Protein AF-A0A524LKG8-F1 (afdb_monomer_lite)

pLDDT: mean 95.95, std 2.08, range [81.19, 98.19]

Sequence (98 aa):
MPVDIGVVYEGERVRGKDMFVELGGPNIKQKFELAIARDMGEIEDGNVEVIGPDLKDMEEGSYHPLGIVIEVAGKDIEPDLEGVIERRLHEYVNFVEG

Secondary structure (DSSP, 8-state):
--S-B-GGGTT----TTT-SEEES-TT-S-EEEEEEE--TTTS-TT-----S--GGGSPTTEEE-EEEEEEE--TT--GGGHHHHHHHHHHHHHTB--

Structure (mmCIF, N/CA/C/O backbone):
data_AF-A0A524LKG8-F1
#
_entry.id   AF-A0A524LKG8-F1
#
loop_
_atom_site.group_PDB
_atom_site.id
_atom_site.type_symbol
_atom_site.label_atom_id
_atom_site.label_alt_id
_atom_site.label_comp_id
_atom_site.label_asym_id
_atom_site.label_entity_id
_atom_site.label_seq_id
_atom_site.pdbx_PDB_ins_code
_atom_site.Cartn_x
_atom_site.Cartn_y
_atom_site.Cartn_z
_atom_site.occupancy
_atom_site.B_iso_or_equiv
_atom_site.auth_seq_id
_atom_site.auth_comp_id
_atom_site.auth_asym_id
_atom_site.auth_atom_id
_atom_site.pdbx_PDB_model_num
ATOM 1 N N . MET A 1 1 ? -6.757 -14.729 -6.756 1.00 81.19 1 MET A N 1
ATOM 2 C CA . MET A 1 1 ? -5.536 -13.949 -7.034 1.00 81.19 1 MET A CA 1
ATOM 3 C C . MET A 1 1 ? -4.846 -14.583 -8.233 1.00 81.19 1 MET A C 1
ATOM 5 O O . MET A 1 1 ? -4.915 -15.803 -8.328 1.00 81.19 1 MET A O 1
ATOM 9 N N . PRO A 1 2 ? -4.317 -13.800 -9.188 1.00 91.94 2 PRO A N 1
ATOM 10 C CA . PRO A 1 2 ? -3.695 -14.322 -10.414 1.00 91.94 2 PRO A CA 1
ATOM 11 C C . PRO A 1 2 ? -2.283 -14.893 -10.200 1.00 91.94 2 PRO A C 1
ATOM 13 O O . PRO A 1 2 ? -1.743 -15.507 -11.113 1.00 91.94 2 PRO A O 1
ATOM 16 N N . VAL A 1 3 ? -1.717 -14.679 -9.013 1.00 94.75 3 VAL A N 1
ATOM 17 C CA . VAL A 1 3 ? -0.405 -15.145 -8.553 1.00 94.75 3 VAL A CA 1
ATOM 18 C C . VAL A 1 3 ? -0.568 -15.918 -7.247 1.00 94.75 3 VAL A C 1
ATOM 20 O O . VAL A 1 3 ? -1.599 -15.775 -6.568 1.00 94.75 3 VAL A O 1
ATOM 23 N N . ASP A 1 4 ? 0.434 -16.725 -6.909 1.00 96.75 4 ASP A N 1
ATOM 24 C CA . ASP A 1 4 ? 0.439 -17.494 -5.673 1.00 96.75 4 ASP A CA 1
ATOM 25 C C . ASP A 1 4 ? 0.656 -16.595 -4.449 1.00 96.75 4 ASP A C 1
ATOM 27 O O . ASP A 1 4 ? 1.279 -15.535 -4.510 1.00 96.75 4 ASP A O 1
ATOM 31 N N . ILE A 1 5 ? 0.096 -17.026 -3.314 1.00 96.75 5 ILE A N 1
ATOM 32 C CA . ILE A 1 5 ? 0.219 -16.332 -2.031 1.00 96.75 5 ILE A CA 1
ATOM 33 C C . ILE A 1 5 ? 0.599 -17.338 -0.952 1.00 96.75 5 ILE A C 1
ATOM 35 O O . ILE A 1 5 ? -0.089 -18.343 -0.751 1.00 96.75 5 ILE A O 1
ATOM 39 N N . GLY A 1 6 ? 1.663 -17.046 -0.212 1.00 96.38 6 GLY A N 1
ATOM 40 C CA . GLY A 1 6 ? 2.112 -17.851 0.910 1.00 96.38 6 GLY A CA 1
ATOM 41 C C . GLY A 1 6 ? 3.367 -17.305 1.585 1.00 96.38 6 GLY A C 1
ATOM 42 O O . GLY A 1 6 ? 4.196 -16.642 0.976 1.00 96.38 6 GLY A O 1
ATOM 43 N N . VAL A 1 7 ? 3.550 -17.680 2.853 1.00 96.12 7 VAL A N 1
ATOM 44 C CA . VAL A 1 7 ? 4.708 -17.284 3.685 1.00 96.12 7 VAL A CA 1
ATOM 45 C C . VAL A 1 7 ? 6.050 -17.727 3.075 1.00 96.12 7 VAL A C 1
ATOM 47 O O . VAL A 1 7 ? 7.094 -17.167 3.381 1.00 96.12 7 VAL A O 1
ATOM 50 N N . VAL A 1 8 ? 6.038 -18.719 2.179 1.00 97.06 8 VAL A N 1
ATOM 51 C CA . VAL A 1 8 ? 7.234 -19.172 1.452 1.00 97.06 8 VAL A CA 1
ATOM 52 C C . VAL A 1 8 ? 7.855 -18.076 0.574 1.00 97.06 8 VAL A C 1
ATOM 54 O O . VAL A 1 8 ? 9.068 -18.103 0.369 1.00 97.06 8 VAL A O 1
ATOM 57 N N . TYR A 1 9 ? 7.054 -17.111 0.108 1.00 97.38 9 TYR A N 1
ATOM 58 C CA . TYR A 1 9 ? 7.504 -16.017 -0.757 1.00 97.38 9 TYR A CA 1
ATOM 59 C C . TYR A 1 9 ? 8.057 -14.814 0.023 1.00 97.38 9 TYR A C 1
ATOM 61 O O . TYR A 1 9 ? 8.713 -13.972 -0.570 1.00 97.38 9 TYR A O 1
ATOM 69 N N . GLU A 1 10 ? 7.927 -14.768 1.358 1.00 95.88 10 GLU A N 1
ATOM 70 C CA . GLU A 1 10 ? 8.350 -13.609 2.174 1.00 95.88 10 GLU A CA 1
ATOM 71 C C . GLU A 1 10 ? 9.827 -13.219 1.974 1.00 95.88 10 GLU A C 1
ATOM 73 O O . GLU A 1 10 ? 10.203 -12.053 2.074 1.00 95.88 10 GLU A O 1
ATOM 78 N N . GLY A 1 11 ? 10.684 -14.207 1.703 1.00 95.12 11 GLY A N 1
ATOM 79 C CA . GLY A 1 11 ? 12.113 -14.008 1.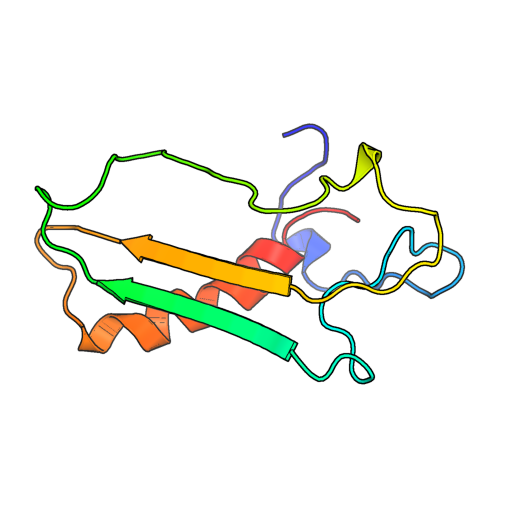455 1.00 95.12 11 GLY A CA 1
ATOM 80 C C . GLY A 1 11 ? 12.491 -13.807 -0.016 1.00 95.12 11 GLY A C 1
ATOM 81 O O . GLY A 1 11 ? 13.689 -13.777 -0.325 1.00 95.12 11 GLY A O 1
ATOM 82 N N . GLU A 1 12 ? 11.515 -13.743 -0.923 1.00 96.62 12 GLU A N 1
ATOM 83 C CA . GLU A 1 12 ? 11.742 -13.509 -2.343 1.00 96.62 12 GLU A CA 1
ATOM 84 C C . GLU A 1 12 ? 12.389 -12.138 -2.571 1.00 96.62 12 GLU A C 1
ATOM 86 O O . GLU A 1 12 ? 12.236 -11.186 -1.805 1.00 96.62 12 GLU A O 1
ATOM 91 N N . ARG A 1 13 ? 13.200 -12.043 -3.627 1.00 95.75 13 ARG A N 1
ATOM 92 C CA . ARG A 1 13 ? 13.837 -1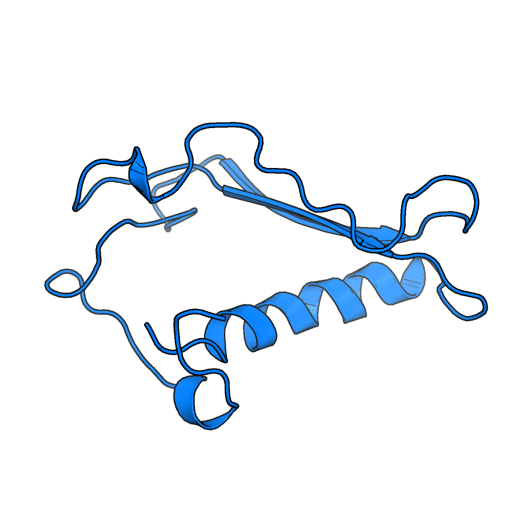0.787 -4.000 1.00 95.75 13 ARG A CA 1
ATOM 93 C C . ARG A 1 13 ? 13.769 -10.567 -5.498 1.00 95.75 13 ARG A C 1
ATOM 95 O O . ARG A 1 13 ? 14.547 -11.163 -6.248 1.00 95.75 13 ARG A O 1
ATOM 102 N N . VAL A 1 14 ? 12.983 -9.572 -5.882 1.00 95.38 14 VAL A N 1
ATOM 103 C CA . VAL A 1 14 ? 12.931 -9.034 -7.241 1.00 95.38 14 VAL A CA 1
ATOM 104 C C . VAL A 1 14 ? 14.201 -8.238 -7.524 1.00 95.38 14 VAL A C 1
ATOM 106 O O . VAL A 1 14 ? 14.560 -7.290 -6.818 1.00 95.38 14 VAL A O 1
ATOM 109 N N . ARG A 1 15 ? 14.957 -8.652 -8.541 1.00 94.56 15 ARG A N 1
ATOM 110 C CA . ARG A 1 15 ? 16.146 -7.919 -9.004 1.00 94.56 15 ARG A CA 1
ATOM 111 C C . ARG A 1 15 ? 15.740 -6.994 -10.142 1.00 94.56 15 ARG A C 1
ATOM 113 O O . ARG A 1 15 ? 14.810 -7.296 -10.865 1.00 94.56 15 ARG A O 1
ATOM 120 N N . GLY A 1 16 ? 16.502 -5.927 -10.386 1.00 92.12 16 GLY A N 1
ATOM 121 C CA . GLY A 1 16 ? 16.143 -4.924 -11.403 1.00 92.12 16 GLY A CA 1
ATOM 122 C C . GLY A 1 16 ? 15.911 -5.467 -12.824 1.00 92.12 16 GLY A C 1
ATOM 123 O O . GLY A 1 16 ? 15.174 -4.859 -13.580 1.00 92.12 16 GLY A O 1
ATOM 124 N N . LYS A 1 17 ? 16.500 -6.617 -13.183 1.00 94.62 17 LYS A N 1
ATOM 125 C CA . LYS A 1 17 ? 16.257 -7.288 -14.476 1.00 94.62 17 LYS A CA 1
ATOM 126 C C . LYS A 1 17 ? 14.927 -8.058 -14.550 1.00 94.62 17 LYS A C 1
ATOM 128 O O . LYS A 1 17 ? 14.529 -8.439 -15.639 1.00 94.62 17 LYS A O 1
ATOM 133 N N . ASP A 1 18 ? 14.323 -8.336 -13.399 1.00 95.62 18 ASP A N 1
ATOM 134 C CA . ASP A 1 18 ? 13.073 -9.080 -13.225 1.00 95.62 18 ASP A CA 1
ATOM 135 C C . ASP A 1 18 ? 11.949 -8.142 -12.717 1.00 95.62 18 ASP A C 1
ATOM 137 O O . ASP A 1 18 ? 10.822 -8.572 -12.522 1.00 95.62 18 ASP A O 1
ATOM 141 N N . MET A 1 19 ? 12.250 -6.854 -12.496 1.00 95.81 19 MET A N 1
ATOM 142 C CA . MET A 1 19 ? 11.324 -5.853 -11.966 1.00 95.81 19 MET A CA 1
ATOM 143 C C . MET A 1 19 ? 10.504 -5.216 -13.089 1.00 95.81 19 MET A C 1
ATOM 145 O O . MET A 1 19 ? 11.073 -4.622 -14.003 1.00 95.81 19 MET A O 1
ATOM 149 N N . PHE A 1 20 ? 9.176 -5.248 -12.965 1.00 96.31 20 PHE A N 1
ATOM 150 C CA . PHE A 1 20 ? 8.285 -4.534 -13.881 1.00 96.31 20 PHE A CA 1
ATOM 151 C C . PHE A 1 20 ? 8.181 -3.038 -13.550 1.00 96.31 20 PHE A C 1
ATOM 153 O O . PHE A 1 20 ? 8.380 -2.207 -14.426 1.00 96.31 20 PHE A O 1
ATOM 160 N N . VAL A 1 21 ? 7.932 -2.669 -12.291 1.00 96.38 21 VAL A N 1
ATOM 161 C CA . VAL A 1 21 ? 7.912 -1.272 -11.813 1.00 96.38 21 VAL A CA 1
ATOM 162 C C . VAL A 1 21 ? 8.468 -1.183 -10.392 1.00 96.38 21 VAL A C 1
ATOM 164 O O . VAL A 1 21 ? 8.393 -2.153 -9.640 1.00 96.38 21 VAL A O 1
ATOM 167 N N . GLU A 1 22 ? 8.990 -0.018 -10.000 1.00 96.44 22 GLU A N 1
ATOM 168 C CA . GLU A 1 22 ? 9.325 0.282 -8.600 1.00 96.44 22 GLU A CA 1
ATOM 169 C C . GLU A 1 22 ? 8.297 1.256 -8.006 1.00 96.44 22 GLU A C 1
ATOM 171 O O . GLU A 1 22 ? 8.172 2.404 -8.444 1.00 96.44 22 GLU A O 1
ATOM 176 N N . LEU A 1 23 ? 7.578 0.819 -6.973 1.00 96.44 23 LEU A N 1
ATOM 177 C CA . LEU A 1 23 ? 6.591 1.632 -6.266 1.00 96.44 23 LEU A CA 1
ATOM 178 C C . LEU A 1 23 ? 7.162 2.096 -4.924 1.00 96.44 23 LEU A C 1
ATOM 180 O O . LEU A 1 23 ? 7.520 1.282 -4.078 1.00 96.44 23 LEU A O 1
ATOM 184 N N . GLY A 1 24 ? 7.278 3.407 -4.713 1.00 95.31 24 GLY A N 1
ATOM 185 C CA . GLY A 1 24 ? 7.777 3.936 -3.439 1.00 95.31 24 GLY A CA 1
ATOM 186 C C . GLY A 1 24 ? 9.247 3.592 -3.147 1.00 95.31 24 GLY A C 1
ATOM 187 O O . GLY A 1 24 ? 9.662 3.542 -1.990 1.00 95.31 24 GLY A O 1
ATOM 188 N N . GLY A 1 25 ? 10.075 3.385 -4.170 1.00 93.38 25 GLY A N 1
ATOM 189 C CA . GLY A 1 25 ? 11.501 3.115 -3.981 1.00 93.38 25 GLY A CA 1
ATOM 190 C C . GLY A 1 25 ? 12.274 4.243 -3.277 1.00 93.38 25 GLY A C 1
ATOM 191 O O . GLY A 1 25 ? 11.745 5.340 -3.056 1.00 93.38 25 GLY A O 1
ATOM 192 N N . PRO A 1 26 ? 13.556 4.040 -2.922 1.00 92.12 26 PRO A N 1
ATOM 193 C CA . PRO A 1 26 ? 14.362 5.011 -2.169 1.00 92.12 26 PRO A CA 1
ATOM 194 C C . PRO A 1 26 ? 14.400 6.415 -2.788 1.00 92.12 26 PRO A C 1
ATOM 196 O O . PRO A 1 26 ? 14.419 7.406 -2.058 1.00 92.12 26 PRO A O 1
ATOM 199 N N . ASN A 1 27 ? 14.342 6.498 -4.120 1.00 90.69 27 ASN A N 1
ATOM 200 C CA . ASN A 1 27 ? 14.403 7.749 -4.879 1.00 90.69 27 ASN A CA 1
ATOM 201 C C . ASN A 1 27 ? 13.062 8.502 -4.950 1.00 90.69 27 ASN A C 1
ATOM 203 O O . ASN A 1 27 ? 13.026 9.677 -5.321 1.00 90.69 27 ASN A O 1
ATOM 207 N N . ILE A 1 28 ? 11.961 7.854 -4.574 1.00 96.50 28 ILE A N 1
ATOM 208 C CA . ILE A 1 28 ? 10.626 8.445 -4.561 1.00 96.50 28 ILE A CA 1
ATOM 209 C C . ILE A 1 28 ? 10.408 9.185 -3.241 1.00 96.50 28 ILE A C 1
ATOM 211 O O . ILE A 1 28 ? 10.448 8.593 -2.162 1.00 96.50 28 ILE A O 1
ATOM 215 N N . LYS A 1 29 ? 10.171 10.498 -3.309 1.00 95.44 29 LYS A N 1
ATOM 216 C CA . LYS A 1 29 ? 9.963 11.329 -2.109 1.00 95.44 29 LYS A CA 1
ATOM 217 C C . LYS A 1 29 ? 8.610 11.094 -1.440 1.00 95.44 29 LYS A C 1
ATOM 219 O O . LYS A 1 29 ? 8.520 11.180 -0.223 1.00 95.44 29 LYS A O 1
ATOM 224 N N . GLN A 1 30 ? 7.572 10.859 -2.237 1.00 96.00 30 GLN A N 1
ATOM 225 C CA . GLN A 1 30 ? 6.196 10.720 -1.772 1.00 96.00 30 GLN A CA 1
ATOM 226 C C . GLN A 1 30 ? 5.816 9.248 -1.773 1.00 96.00 30 GLN A C 1
ATOM 228 O O . GLN A 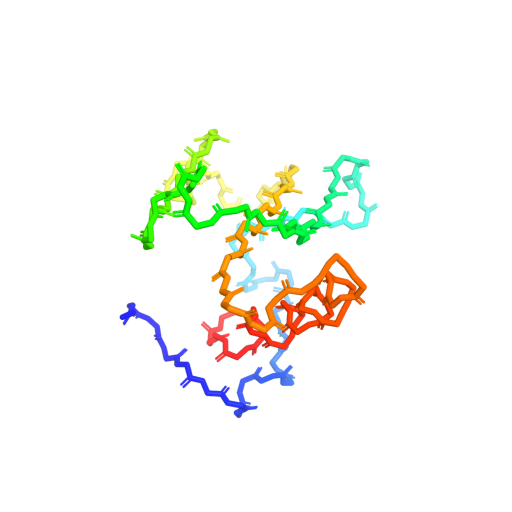1 30 ? 5.582 8.659 -2.826 1.00 96.00 30 GLN A O 1
ATOM 233 N N . LYS A 1 31 ? 5.810 8.661 -0.583 1.00 96.69 31 LYS A N 1
ATOM 234 C CA . LYS A 1 31 ? 5.438 7.273 -0.358 1.00 96.69 31 LYS A CA 1
ATOM 235 C C . LYS A 1 31 ? 4.992 7.095 1.080 1.00 96.69 31 LYS A C 1
ATOM 237 O O . LYS A 1 31 ? 5.607 7.693 1.965 1.00 96.69 31 LYS A O 1
ATOM 242 N N . PHE A 1 32 ? 3.942 6.322 1.299 1.00 97.25 32 PHE A N 1
ATOM 243 C CA . PHE A 1 32 ? 3.466 6.019 2.640 1.00 97.25 32 PHE A CA 1
ATOM 244 C C . PHE A 1 32 ? 2.552 4.796 2.641 1.00 97.25 32 PHE A C 1
ATOM 246 O O . PHE A 1 32 ? 1.933 4.446 1.636 1.00 97.25 32 PHE A O 1
ATOM 253 N N . GLU A 1 33 ? 2.447 4.199 3.811 1.00 97.56 33 GLU A N 1
ATOM 254 C CA . GLU A 1 33 ? 1.379 3.298 4.209 1.00 97.56 33 GLU A CA 1
ATOM 255 C C . GLU A 1 33 ? 0.727 3.907 5.450 1.00 97.56 33 GLU A C 1
ATOM 257 O O . GLU A 1 33 ? 1.399 4.607 6.209 1.00 97.56 33 GLU A O 1
ATOM 262 N N . LEU A 1 34 ? -0.586 3.744 5.586 1.00 97.88 34 LEU A N 1
ATOM 263 C CA . LEU A 1 34 ? -1.342 4.284 6.705 1.00 97.88 34 LEU A CA 1
ATOM 264 C C . LEU A 1 34 ? -2.512 3.360 7.036 1.00 97.88 34 LEU A C 1
ATOM 266 O O . LEU A 1 34 ? -3.406 3.172 6.206 1.00 97.88 34 LEU A O 1
ATOM 270 N N . ALA A 1 35 ? -2.524 2.819 8.249 1.00 98.19 35 ALA A N 1
ATOM 271 C CA . ALA A 1 35 ? -3.711 2.179 8.806 1.00 98.19 35 ALA A CA 1
ATOM 272 C C . ALA A 1 35 ? -4.545 3.201 9.589 1.00 98.19 35 ALA A C 1
ATOM 274 O O . ALA A 1 35 ? -3.992 4.018 10.320 1.00 98.19 35 ALA A O 1
ATOM 275 N N . ILE A 1 36 ? -5.871 3.158 9.443 1.00 98.12 36 ILE A N 1
ATOM 276 C CA . ILE A 1 36 ? -6.784 4.072 10.134 1.00 98.12 36 ILE A CA 1
ATOM 277 C C . ILE A 1 36 ? -7.953 3.287 10.724 1.00 98.12 36 ILE A C 1
ATOM 279 O O . ILE A 1 36 ? -8.675 2.596 10.001 1.00 98.12 36 ILE A O 1
ATOM 283 N N . ALA A 1 37 ? -8.163 3.417 12.030 1.00 97.81 37 ALA A N 1
ATOM 284 C CA . ALA A 1 37 ? -9.352 2.912 12.691 1.00 97.81 37 ALA A CA 1
ATOM 285 C C . ALA A 1 37 ? -10.557 3.804 12.347 1.00 97.81 37 ALA A C 1
ATOM 287 O O . ALA A 1 37 ? -10.492 5.035 12.423 1.00 97.81 37 ALA A O 1
ATOM 288 N N . ARG A 1 38 ? -11.666 3.177 11.959 1.00 97.50 38 ARG A N 1
ATOM 289 C CA . ARG A 1 38 ? -12.928 3.846 11.617 1.00 97.50 38 ARG A CA 1
ATOM 290 C C . ARG A 1 38 ? -14.088 3.254 12.391 1.00 97.50 38 ARG A C 1
ATOM 292 O O . ARG A 1 38 ? -14.054 2.087 12.790 1.00 97.50 38 ARG A O 1
ATOM 299 N N . ASP A 1 39 ? -15.146 4.041 12.543 1.00 95.56 39 ASP A N 1
ATOM 300 C CA . ASP A 1 39 ? -16.410 3.503 13.028 1.00 95.56 39 ASP A CA 1
ATOM 301 C C . ASP A 1 39 ? -17.049 2.612 11.951 1.00 95.56 39 ASP A C 1
ATOM 303 O O . ASP A 1 39 ? -16.963 2.874 10.752 1.00 95.56 39 ASP A O 1
ATOM 307 N N . MET A 1 40 ? -17.763 1.560 12.368 1.00 93.06 40 MET A N 1
ATOM 308 C CA . MET A 1 40 ? -18.366 0.585 11.440 1.00 93.06 40 MET A CA 1
ATOM 309 C C . MET A 1 40 ? -19.361 1.190 10.433 1.00 93.06 40 MET A C 1
ATOM 311 O O . MET A 1 40 ? -19.690 0.543 9.445 1.00 93.06 40 MET A O 1
ATOM 315 N N . GLY A 1 41 ? -19.888 2.387 10.702 1.00 94.44 41 GLY A N 1
ATOM 316 C CA . GLY A 1 41 ? -20.794 3.097 9.797 1.00 94.44 41 GLY A CA 1
ATOM 317 C C . GLY A 1 41 ? -20.099 4.051 8.822 1.00 94.44 41 GLY A C 1
ATOM 318 O O . GLY A 1 41 ? -20.783 4.641 7.990 1.00 94.44 41 GLY A O 1
ATOM 319 N N . GLU A 1 42 ? -18.782 4.237 8.940 1.00 95.12 42 GLU A N 1
ATOM 320 C CA . GLU A 1 42 ? -18.012 5.194 8.136 1.00 95.12 42 GLU A CA 1
ATOM 321 C C . GLU A 1 42 ? -17.367 4.564 6.898 1.00 95.12 42 GLU A C 1
ATOM 323 O O . GLU A 1 42 ? -16.991 5.297 5.986 1.00 95.12 42 GLU A O 1
ATOM 328 N N . ILE A 1 43 ? -17.253 3.232 6.849 1.00 96.12 43 ILE A N 1
ATOM 329 C CA . ILE A 1 43 ? -16.559 2.513 5.774 1.00 96.12 43 ILE A CA 1
ATOM 330 C C . ILE A 1 43 ? -17.425 1.425 5.139 1.00 96.12 43 ILE A C 1
ATOM 332 O O . ILE A 1 43 ? -18.326 0.869 5.767 1.00 96.12 43 ILE A O 1
ATOM 336 N N . GLU A 1 44 ? -17.116 1.103 3.884 1.00 96.56 44 GLU A N 1
ATOM 337 C CA . GLU A 1 44 ? -17.699 -0.021 3.154 1.00 96.56 44 GLU A CA 1
ATOM 338 C C . GLU A 1 44 ? -16.745 -1.220 3.199 1.00 96.56 44 GLU A C 1
ATOM 340 O O . GLU A 1 44 ? -15.613 -1.150 2.718 1.00 96.56 44 GLU A O 1
ATOM 345 N N . ASP A 1 45 ? -17.204 -2.324 3.791 1.00 96.81 45 ASP A N 1
ATOM 346 C CA . ASP A 1 45 ? -16.413 -3.551 3.898 1.00 96.81 45 ASP A CA 1
ATOM 347 C C . ASP A 1 45 ? -16.084 -4.126 2.512 1.00 96.81 45 ASP A C 1
ATOM 349 O O . ASP A 1 45 ? -16.953 -4.269 1.651 1.00 96.81 45 ASP A O 1
ATOM 353 N N . GLY A 1 46 ? -14.811 -4.465 2.305 1.00 95.69 46 GLY A N 1
ATOM 354 C CA . GLY A 1 46 ? -14.306 -5.000 1.042 1.00 95.69 46 GLY A CA 1
ATOM 355 C C . GLY A 1 46 ? -14.168 -3.984 -0.098 1.00 95.69 46 GLY A C 1
ATOM 356 O O . GLY A 1 46 ? -13.842 -4.396 -1.214 1.00 95.69 46 GLY A O 1
ATOM 357 N N . ASN A 1 47 ? -14.383 -2.686 0.145 1.00 97.00 47 ASN A N 1
ATOM 358 C CA . ASN A 1 47 ? -14.137 -1.662 -0.867 1.00 97.00 47 ASN A CA 1
ATOM 359 C C . ASN A 1 47 ? -12.631 -1.514 -1.148 1.00 97.00 47 ASN A C 1
ATOM 361 O O . ASN A 1 47 ? -11.824 -1.343 -0.235 1.00 97.00 47 ASN A O 1
ATOM 365 N N . VAL A 1 48 ? -12.260 -1.560 -2.428 1.00 96.94 48 VAL A N 1
ATOM 366 C CA . VAL A 1 48 ? -10.881 -1.392 -2.897 1.00 96.94 48 VAL A CA 1
ATOM 367 C C . VAL A 1 48 ? -10.887 -0.411 -4.061 1.00 96.94 48 VAL A C 1
ATOM 369 O O . VAL A 1 48 ? -11.518 -0.659 -5.088 1.00 96.94 48 VAL A O 1
ATOM 372 N N . GLU A 1 49 ? -10.148 0.686 -3.914 1.00 97.25 49 GLU A N 1
ATOM 373 C CA . GLU A 1 49 ? -10.028 1.738 -4.921 1.00 97.25 49 GLU A CA 1
ATOM 374 C C . GLU A 1 49 ? -8.561 1.945 -5.318 1.00 97.25 49 GLU A C 1
ATOM 376 O O . GLU A 1 49 ? -7.660 1.920 -4.480 1.00 97.25 49 GLU A O 1
ATOM 381 N N . VAL A 1 50 ? -8.324 2.183 -6.610 1.00 97.19 50 VAL A N 1
ATOM 382 C CA . VAL A 1 50 ? -7.020 2.593 -7.143 1.00 97.19 50 VAL A CA 1
ATOM 383 C C . VAL A 1 50 ? -7.154 4.014 -7.678 1.00 97.19 50 VAL A C 1
ATOM 385 O O . VAL A 1 50 ? -7.812 4.247 -8.691 1.00 97.19 50 VAL A O 1
ATOM 388 N N . ILE A 1 51 ? -6.522 4.971 -6.996 1.00 97.12 51 ILE A N 1
ATOM 389 C CA . ILE A 1 51 ? -6.509 6.380 -7.401 1.00 97.12 51 ILE A CA 1
ATOM 390 C C . ILE A 1 51 ? -5.199 6.669 -8.134 1.00 97.12 51 ILE A C 1
ATOM 392 O O . ILE A 1 51 ? -4.148 6.837 -7.517 1.00 97.12 51 ILE A O 1
ATOM 396 N N . GLY A 1 52 ? -5.272 6.750 -9.460 1.00 95.81 52 GLY A N 1
ATOM 397 C CA . GLY A 1 52 ? -4.108 6.921 -10.330 1.00 95.81 52 GLY A CA 1
ATOM 398 C C . GLY A 1 52 ? -4.017 5.813 -11.383 1.00 95.81 52 GLY A C 1
ATOM 399 O O . GLY A 1 52 ? -5.007 5.118 -11.615 1.00 95.81 52 GLY A O 1
ATOM 400 N N . PRO A 1 53 ? -2.867 5.673 -12.066 1.00 95.62 53 PRO A N 1
ATOM 401 C CA . PRO A 1 53 ? -2.667 4.604 -13.037 1.00 95.62 53 PRO A CA 1
ATOM 402 C C . PRO A 1 53 ? -2.617 3.236 -12.347 1.00 95.62 53 PRO A C 1
ATOM 404 O O . PRO A 1 53 ? -2.000 3.080 -11.295 1.00 95.62 53 PRO A O 1
ATOM 407 N N . ASP A 1 54 ? -3.245 2.248 -12.974 1.00 95.62 54 ASP A N 1
ATOM 408 C CA . ASP A 1 54 ? -3.140 0.839 -12.598 1.00 95.62 54 ASP A CA 1
ATOM 409 C C . ASP A 1 54 ? -1.847 0.238 -13.185 1.00 95.62 54 ASP A C 1
ATOM 411 O O . ASP A 1 54 ? -1.286 0.769 -14.146 1.00 95.62 54 ASP A O 1
ATOM 415 N N . LEU A 1 55 ? -1.372 -0.889 -12.647 1.00 93.12 55 LEU A N 1
ATOM 416 C CA . LEU A 1 55 ? -0.111 -1.527 -13.054 1.00 93.12 55 LEU A CA 1
ATOM 417 C C . LEU A 1 55 ? -0.057 -1.817 -14.558 1.00 93.12 55 LEU A C 1
ATOM 419 O O . LEU A 1 55 ? 0.981 -1.633 -15.186 1.00 93.12 55 LEU A O 1
ATOM 423 N N . LYS A 1 56 ? -1.184 -2.226 -15.154 1.00 93.69 56 LYS A N 1
ATOM 424 C CA . LYS A 1 56 ? -1.280 -2.527 -16.594 1.00 93.69 56 LYS A CA 1
ATOM 425 C C . LYS A 1 56 ? -1.045 -1.311 -17.501 1.00 93.69 56 LYS A C 1
ATOM 427 O O . LYS A 1 56 ? -0.781 -1.488 -18.686 1.00 93.69 56 LYS A O 1
ATOM 432 N N . ASP A 1 57 ? -1.186 -0.106 -16.952 1.00 95.69 57 ASP A N 1
ATOM 433 C CA . ASP A 1 57 ? -1.063 1.162 -17.670 1.00 95.69 57 ASP A CA 1
ATOM 434 C C . ASP A 1 57 ? 0.311 1.824 -17.430 1.00 95.69 57 ASP A C 1
ATOM 436 O O . ASP A 1 57 ? 0.586 2.899 -17.966 1.00 95.69 57 ASP A O 1
ATOM 440 N N . MET A 1 58 ? 1.182 1.197 -16.629 1.00 96.75 58 MET A N 1
ATOM 441 C CA . MET A 1 58 ? 2.535 1.673 -16.339 1.00 96.75 58 MET A CA 1
ATOM 442 C C . MET A 1 58 ? 3.565 1.124 -17.336 1.00 96.75 58 MET A C 1
ATOM 444 O O . MET A 1 58 ? 3.438 0.019 -17.859 1.00 96.75 58 MET A O 1
ATOM 448 N N . GLU A 1 59 ? 4.619 1.903 -17.581 1.00 97.12 59 GLU A N 1
ATOM 449 C CA . GLU A 1 59 ? 5.740 1.492 -18.430 1.00 97.12 59 GLU A CA 1
ATOM 450 C C . GLU A 1 59 ? 6.694 0.558 -17.667 1.00 97.12 59 GLU A C 1
ATOM 452 O O . GLU A 1 59 ? 7.014 0.798 -16.501 1.00 97.12 59 GLU A O 1
ATOM 457 N N . GLU A 1 60 ? 7.191 -0.486 -18.327 1.00 96.62 60 GLU A N 1
ATOM 458 C CA . GLU A 1 60 ? 8.182 -1.394 -17.745 1.00 96.62 60 GLU A CA 1
ATOM 459 C C . GLU A 1 60 ? 9.480 -0.645 -17.378 1.00 96.62 60 GLU A C 1
ATOM 461 O O . GLU A 1 60 ? 10.001 0.168 -18.141 1.00 96.62 60 GLU A O 1
ATOM 466 N N . GLY A 1 61 ? 10.006 -0.907 -16.183 1.00 95.25 61 GLY A N 1
ATOM 467 C CA . GLY A 1 61 ? 11.179 -0.248 -15.608 1.00 95.25 61 GLY A CA 1
ATOM 468 C C . GLY A 1 61 ? 10.914 1.144 -15.021 1.00 95.25 61 GLY A C 1
ATOM 469 O O . GLY A 1 61 ? 11.866 1.817 -14.615 1.00 95.25 61 GLY A O 1
ATOM 470 N N . SER A 1 62 ? 9.656 1.596 -14.975 1.00 95.69 62 SER A N 1
ATOM 471 C CA . SER A 1 62 ? 9.296 2.914 -14.438 1.00 95.69 62 SER A CA 1
ATOM 472 C C . SER A 1 62 ? 9.181 2.945 -12.903 1.00 95.69 62 SER A C 1
ATOM 474 O O . SER A 1 62 ? 9.124 1.914 -12.230 1.00 95.69 62 SER A O 1
ATOM 476 N N . TYR A 1 63 ? 9.178 4.163 -12.348 1.00 95.75 63 TYR A N 1
ATOM 477 C CA . TYR A 1 63 ? 9.199 4.443 -10.910 1.00 95.75 63 TYR A CA 1
ATOM 478 C C . TYR A 1 63 ? 8.019 5.341 -10.536 1.00 95.75 63 TYR A C 1
ATOM 480 O O . TYR A 1 63 ? 7.872 6.416 -11.123 1.00 95.75 63 TYR A O 1
ATOM 488 N N . HIS A 1 64 ? 7.226 4.957 -9.532 1.00 96.56 64 HIS A N 1
ATOM 489 C CA . HIS A 1 64 ? 6.004 5.686 -9.162 1.00 96.56 64 HIS A CA 1
ATOM 490 C C . HIS A 1 64 ? 5.883 5.940 -7.652 1.00 96.56 64 HIS A C 1
ATOM 492 O O . HIS A 1 64 ? 6.385 5.153 -6.841 1.00 96.56 64 HIS A O 1
ATOM 498 N N . PRO A 1 65 ? 5.220 7.038 -7.237 1.00 97.25 65 PRO A N 1
ATOM 499 C CA . PRO A 1 65 ? 4.744 7.192 -5.866 1.00 97.25 65 PRO A CA 1
ATOM 500 C C . PRO A 1 65 ? 3.692 6.135 -5.530 1.00 97.25 65 PRO A C 1
ATOM 502 O O . PRO A 1 65 ? 2.921 5.722 -6.391 1.00 97.25 65 PRO A O 1
ATOM 505 N N . LEU A 1 66 ? 3.653 5.726 -4.263 1.00 97.62 66 LEU A N 1
ATOM 506 C CA . LEU A 1 66 ? 2.669 4.776 -3.753 1.00 97.62 66 LEU A CA 1
ATOM 507 C C . LEU A 1 66 ? 2.157 5.243 -2.395 1.00 97.62 66 LEU A C 1
ATOM 509 O O . LEU A 1 66 ? 2.945 5.557 -1.502 1.00 97.62 66 LEU A O 1
ATOM 513 N N . GLY A 1 67 ? 0.838 5.284 -2.262 1.00 97.81 67 GLY A N 1
ATOM 514 C CA . GLY A 1 67 ? 0.145 5.461 -0.995 1.00 97.81 67 GLY A CA 1
ATOM 515 C C . GLY A 1 67 ? -0.773 4.271 -0.780 1.00 97.81 67 GLY A C 1
ATOM 516 O O . GLY A 1 67 ? -1.580 3.973 -1.658 1.00 97.81 67 GLY A O 1
ATOM 517 N N . ILE A 1 68 ? -0.652 3.602 0.361 1.00 98.12 68 ILE A N 1
ATOM 518 C CA . ILE A 1 68 ? -1.590 2.555 0.771 1.00 98.12 68 ILE A CA 1
ATOM 519 C C . ILE A 1 68 ? -2.343 3.076 1.989 1.00 98.12 68 ILE A C 1
ATOM 521 O O . ILE A 1 68 ? -1.730 3.370 3.011 1.00 98.12 68 ILE A O 1
ATOM 525 N N . VAL A 1 69 ? -3.662 3.205 1.875 1.00 97.94 69 VAL A N 1
ATOM 526 C CA . VAL A 1 69 ? -4.537 3.550 2.999 1.00 97.94 69 VAL A CA 1
ATOM 527 C C . VAL A 1 69 ? -5.404 2.342 3.294 1.00 97.94 69 VAL A C 1
ATOM 529 O O . VAL A 1 69 ? -6.075 1.830 2.400 1.00 97.94 69 VAL A O 1
ATOM 532 N N . ILE A 1 70 ? -5.367 1.882 4.539 1.00 97.56 70 ILE A N 1
ATOM 533 C CA . ILE A 1 70 ? -6.155 0.747 5.004 1.00 97.56 70 ILE A CA 1
ATOM 534 C C . ILE A 1 70 ? -7.061 1.250 6.111 1.00 97.56 70 ILE A C 1
ATOM 536 O O . ILE A 1 70 ? -6.604 1.553 7.211 1.00 97.56 70 ILE A O 1
ATOM 540 N N . GLU A 1 71 ? -8.350 1.333 5.816 1.00 97.69 71 GLU A N 1
ATOM 541 C CA . GLU A 1 71 ? -9.354 1.670 6.813 1.00 97.69 71 GLU A CA 1
ATOM 542 C C . GLU A 1 71 ? -9.925 0.383 7.403 1.00 97.69 71 GLU A C 1
ATOM 544 O O . GLU A 1 71 ? -10.348 -0.517 6.677 1.00 97.69 71 GLU A O 1
ATOM 549 N N . VAL A 1 72 ? -9.898 0.272 8.730 1.00 97.12 72 VAL A N 1
ATOM 550 C CA . VAL A 1 72 ? -10.333 -0.930 9.446 1.00 97.12 72 VAL A CA 1
ATOM 551 C C . VAL A 1 72 ? -11.350 -0.537 10.503 1.00 97.12 72 VAL A C 1
ATOM 553 O O . VAL A 1 72 ? -11.125 0.382 11.286 1.00 97.12 72 VAL A O 1
ATOM 556 N N . ALA A 1 73 ? -12.459 -1.267 10.554 1.00 97.06 73 ALA A N 1
ATOM 557 C CA . ALA A 1 73 ? -13.469 -1.125 11.590 1.00 97.06 73 ALA A CA 1
ATOM 558 C C . ALA A 1 73 ? -13.791 -2.489 12.196 1.00 97.06 73 ALA A C 1
ATOM 560 O O . ALA A 1 73 ? -13.820 -3.514 11.514 1.00 97.06 73 ALA A O 1
ATOM 561 N N . GLY A 1 74 ? -14.059 -2.510 13.494 1.00 95.88 74 GLY A N 1
ATOM 562 C CA . GLY A 1 74 ? -14.439 -3.723 14.199 1.00 95.88 74 GLY A CA 1
ATOM 563 C C . GLY A 1 74 ? -14.710 -3.436 15.664 1.00 95.88 74 GLY A C 1
ATOM 564 O O . GLY A 1 74 ? -14.254 -2.436 16.206 1.00 95.88 74 GLY A O 1
ATOM 565 N N . LYS A 1 75 ? -15.457 -4.328 16.314 1.00 95.56 75 LYS A N 1
ATOM 566 C CA . LYS A 1 75 ? -15.868 -4.150 17.713 1.00 95.56 75 LYS A CA 1
ATOM 567 C C . LYS A 1 75 ? -14.683 -3.961 18.672 1.00 95.56 75 LYS A C 1
ATOM 569 O O . LYS A 1 75 ? -14.810 -3.217 19.636 1.00 95.56 75 LYS A O 1
ATOM 574 N N . ASP A 1 76 ? -13.577 -4.645 18.395 1.00 95.00 76 ASP A N 1
ATOM 575 C CA . ASP A 1 76 ? -12.363 -4.643 19.217 1.00 95.00 76 ASP A CA 1
ATOM 576 C C . ASP A 1 76 ? -11.216 -3.849 18.550 1.00 95.00 76 ASP A C 1
ATOM 578 O O . ASP A 1 76 ? -10.056 -4.001 18.928 1.00 95.00 76 ASP A O 1
ATOM 582 N N . ILE A 1 77 ? -11.516 -3.049 17.516 1.00 95.94 77 ILE A N 1
ATOM 583 C CA . ILE A 1 77 ? -10.531 -2.198 16.839 1.00 95.94 77 I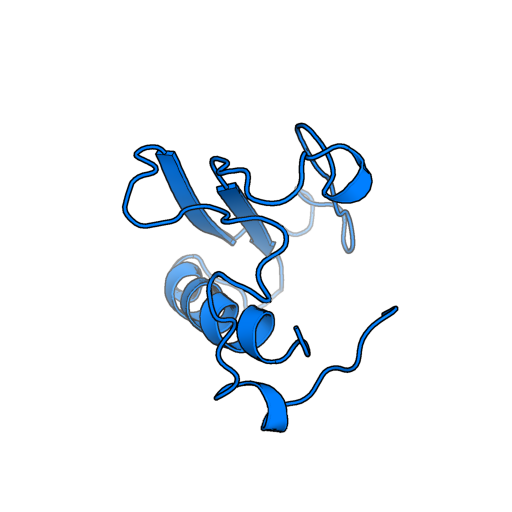LE A CA 1
ATOM 584 C C . ILE A 1 77 ? -10.468 -0.850 17.553 1.00 95.94 77 ILE A C 1
ATOM 586 O O . ILE A 1 77 ? -11.464 -0.139 17.651 1.00 95.94 77 ILE A O 1
ATOM 590 N N . GLU A 1 78 ? -9.274 -0.497 18.022 1.00 95.56 78 GLU A N 1
ATOM 591 C CA . GLU A 1 78 ? -8.968 0.774 18.677 1.00 95.56 78 GLU A CA 1
ATOM 592 C C . GLU A 1 78 ? -7.850 1.496 17.902 1.00 95.56 78 GLU A C 1
ATOM 594 O O . GLU A 1 78 ? -7.012 0.817 17.301 1.00 95.56 78 GLU A O 1
ATOM 599 N N . PRO A 1 79 ? -7.774 2.843 17.934 1.00 96.50 79 PRO A N 1
ATOM 600 C CA . PRO A 1 79 ? -6.710 3.596 17.257 1.00 96.50 79 PRO A CA 1
ATOM 601 C C . PRO A 1 79 ? -5.288 3.158 17.644 1.00 96.50 79 PRO A C 1
ATOM 603 O O . PRO A 1 79 ? -4.385 3.152 16.814 1.00 96.50 79 PRO A O 1
ATOM 606 N N . ASP A 1 80 ? -5.083 2.690 18.878 1.00 97.00 80 ASP A N 1
ATOM 607 C CA . ASP A 1 80 ? -3.782 2.183 19.339 1.00 97.00 80 ASP A CA 1
ATOM 608 C C . ASP A 1 80 ? -3.318 0.918 18.579 1.00 97.00 80 ASP A C 1
ATOM 610 O O . ASP A 1 80 ? -2.130 0.581 18.592 1.00 97.00 80 ASP A O 1
ATOM 614 N N . LEU A 1 81 ? -4.229 0.218 17.888 1.00 96.88 81 LEU A N 1
ATOM 615 C CA . LEU A 1 81 ? -3.912 -0.937 17.044 1.00 96.88 81 LEU A CA 1
ATOM 616 C C . LEU A 1 81 ? -3.489 -0.552 15.621 1.00 96.88 81 LEU A C 1
ATOM 618 O O . LEU A 1 81 ? -2.976 -1.421 14.914 1.00 96.88 81 LEU A O 1
ATOM 622 N N . GLU A 1 82 ? -3.643 0.709 15.198 1.00 97.50 82 GLU A N 1
ATOM 623 C CA . GLU A 1 82 ? -3.294 1.165 13.842 1.00 97.50 82 GLU A CA 1
ATOM 624 C C . GLU A 1 82 ? -1.852 0.794 13.487 1.00 97.50 82 GLU A C 1
ATOM 626 O O . GLU A 1 82 ? -1.616 0.109 12.497 1.00 97.50 82 GLU A O 1
ATOM 6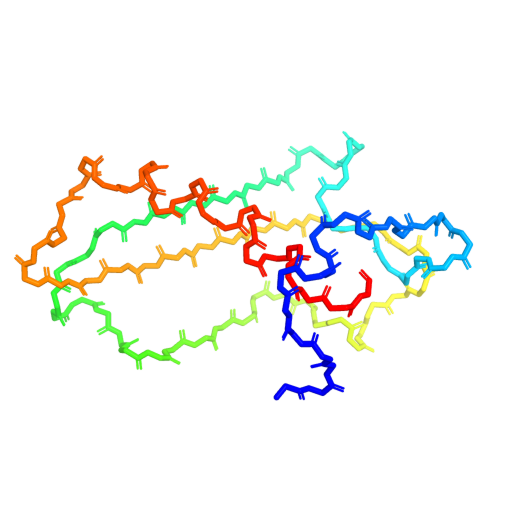31 N N . GLY A 1 83 ? -0.887 1.116 14.355 1.00 97.00 83 GLY A N 1
ATOM 632 C CA . GLY A 1 83 ? 0.521 0.785 14.116 1.00 97.00 83 GLY A CA 1
ATOM 633 C C . GLY A 1 83 ? 0.814 -0.721 14.097 1.00 97.00 83 GLY A C 1
ATOM 634 O O . GLY A 1 83 ? 1.729 -1.170 13.403 1.00 97.00 83 GLY A O 1
ATOM 635 N N . VAL A 1 84 ? 0.035 -1.525 14.832 1.00 96.62 84 VAL A N 1
ATOM 636 C CA . VAL A 1 84 ? 0.153 -2.993 14.798 1.00 96.62 84 VAL A CA 1
ATOM 637 C C . VAL A 1 84 ? -0.338 -3.523 13.455 1.00 96.62 84 VAL A C 1
ATOM 639 O O . VAL A 1 84 ? 0.335 -4.357 12.853 1.00 96.62 84 VAL A O 1
ATOM 642 N N . ILE A 1 85 ? -1.480 -3.025 12.976 1.00 96.25 85 ILE A N 1
ATOM 643 C CA . ILE A 1 85 ? -2.077 -3.400 11.690 1.00 96.25 85 ILE A CA 1
ATOM 644 C C . ILE A 1 85 ? -1.175 -2.956 10.537 1.00 96.25 85 ILE A C 1
ATOM 646 O O . ILE A 1 85 ? -0.836 -3.773 9.682 1.00 96.25 85 ILE A O 1
ATOM 650 N N . GLU A 1 86 ? -0.731 -1.700 10.551 1.00 97.88 86 GLU A N 1
ATOM 651 C CA . GLU A 1 86 ? 0.152 -1.118 9.539 1.00 97.88 86 GLU A CA 1
ATOM 652 C C . GLU A 1 86 ? 1.430 -1.944 9.391 1.00 97.88 86 GLU A C 1
ATOM 654 O O . GLU A 1 86 ? 1.816 -2.315 8.286 1.00 97.88 86 GLU A O 1
ATOM 659 N N . ARG A 1 87 ? 2.030 -2.371 10.510 1.00 96.75 87 ARG A N 1
ATOM 660 C CA . ARG A 1 87 ? 3.247 -3.187 10.472 1.00 96.75 87 ARG A CA 1
ATOM 661 C C . ARG A 1 87 ? 3.059 -4.537 9.773 1.00 96.75 87 ARG A C 1
ATOM 663 O O . ARG A 1 87 ? 4.024 -5.054 9.210 1.00 96.75 87 ARG A O 1
ATOM 670 N N . ARG A 1 88 ? 1.852 -5.116 9.799 1.00 96.56 88 ARG A N 1
ATOM 671 C CA . ARG A 1 88 ? 1.548 -6.392 9.123 1.00 96.56 88 ARG A CA 1
ATOM 672 C C . ARG A 1 88 ? 1.520 -6.253 7.602 1.00 96.56 88 ARG A C 1
ATOM 674 O O . ARG A 1 88 ? 1.750 -7.251 6.923 1.00 96.56 88 ARG A O 1
ATOM 681 N N . LEU A 1 89 ? 1.285 -5.049 7.072 1.00 96.12 89 LEU A N 1
ATOM 682 C CA . LEU A 1 89 ? 1.247 -4.802 5.629 1.00 96.12 89 LEU A CA 1
ATOM 683 C C . LEU A 1 89 ? 2.552 -5.219 4.948 1.00 96.12 89 LEU A C 1
ATOM 685 O O . LEU A 1 89 ? 2.513 -5.844 3.890 1.00 96.12 89 LEU A O 1
ATOM 689 N N . HIS A 1 90 ? 3.687 -4.967 5.607 1.00 95.31 90 HIS A N 1
ATOM 690 C CA . HIS A 1 90 ? 4.998 -5.421 5.151 1.00 95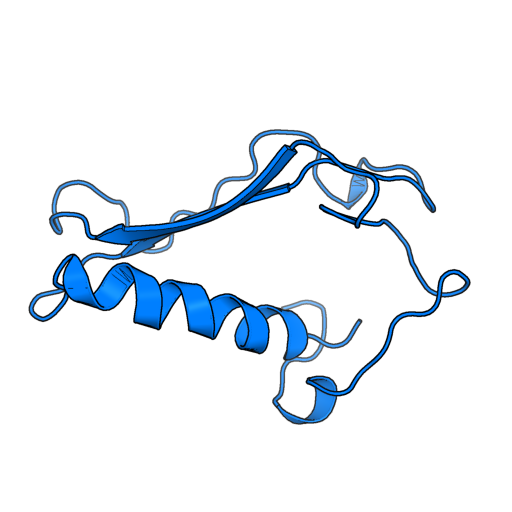.31 90 HIS A CA 1
ATOM 691 C C . HIS A 1 90 ? 5.008 -6.921 4.831 1.00 95.31 90 HIS A C 1
ATOM 693 O O . HIS A 1 90 ? 5.453 -7.317 3.761 1.00 95.31 90 HIS A O 1
ATOM 699 N N . GLU A 1 91 ? 4.511 -7.764 5.735 1.00 95.56 91 GLU A N 1
ATOM 700 C CA . GLU A 1 91 ? 4.478 -9.212 5.515 1.00 95.56 91 GLU A CA 1
ATOM 701 C C . GLU A 1 91 ? 3.470 -9.580 4.423 1.00 95.56 91 GLU A C 1
ATOM 703 O O . GLU A 1 91 ? 3.786 -10.359 3.530 1.00 95.56 91 GLU A O 1
ATOM 708 N N . TYR A 1 92 ? 2.272 -8.988 4.448 1.00 95.75 92 TYR A N 1
ATOM 709 C CA . TYR A 1 92 ? 1.210 -9.331 3.499 1.00 95.75 92 TYR A CA 1
ATOM 710 C C . TYR A 1 92 ? 1.584 -9.054 2.046 1.00 95.75 92 TYR A C 1
ATOM 712 O O . TYR A 1 92 ? 1.250 -9.861 1.181 1.00 95.75 92 TYR A O 1
ATOM 720 N N . VAL A 1 93 ? 2.301 -7.960 1.781 1.00 95.81 93 VAL A N 1
ATOM 721 C CA . VAL A 1 93 ? 2.798 -7.660 0.433 1.00 95.81 93 VAL A CA 1
ATOM 722 C C . VAL A 1 93 ? 3.883 -8.657 0.018 1.00 95.81 93 VAL A C 1
ATOM 724 O O . VAL A 1 93 ? 3.864 -9.117 -1.116 1.00 95.81 93 VAL A O 1
ATOM 727 N N . ASN A 1 94 ? 4.770 -9.060 0.934 1.00 97.31 94 ASN A N 1
ATOM 728 C CA . ASN A 1 94 ? 5.841 -10.019 0.633 1.00 97.31 94 ASN A CA 1
ATOM 729 C C . ASN A 1 94 ? 5.372 -11.488 0.606 1.00 97.31 94 ASN A C 1
ATOM 731 O O . ASN A 1 94 ? 6.129 -12.367 0.219 1.00 97.31 94 ASN A O 1
ATOM 735 N N . PHE A 1 95 ? 4.134 -11.799 0.998 1.00 97.75 95 PHE A N 1
ATOM 736 C CA . PHE A 1 95 ? 3.578 -13.149 0.826 1.00 97.75 95 PHE A CA 1
ATOM 737 C C . PHE A 1 95 ? 3.123 -13.431 -0.605 1.00 97.75 95 PHE A C 1
ATOM 739 O O . PHE A 1 95 ? 2.754 -14.566 -0.900 1.00 97.75 95 PHE A O 1
ATOM 746 N N . VAL A 1 96 ? 3.083 -12.422 -1.469 1.00 96.81 96 VAL A N 1
ATOM 747 C CA . VAL A 1 96 ? 2.698 -12.561 -2.872 1.00 96.81 96 VAL A CA 1
ATOM 748 C C . VAL A 1 96 ? 3.936 -12.944 -3.683 1.00 96.81 96 VAL A C 1
ATOM 750 O O . VAL A 1 96 ? 4.958 -12.284 -3.553 1.00 96.81 96 VAL A O 1
ATOM 753 N N . GLU A 1 97 ? 3.848 -13.997 -4.499 1.00 96.88 97 GLU A N 1
ATOM 754 C CA . GLU A 1 97 ? 4.911 -14.350 -5.452 1.00 96.88 97 GLU A CA 1
ATOM 755 C C . GLU A 1 97 ? 5.078 -13.226 -6.487 1.00 96.88 97 GLU A C 1
ATOM 757 O O . GLU A 1 97 ? 4.103 -12.865 -7.165 1.00 96.88 97 GLU A O 1
ATOM 762 N N . GLY A 1 98 ? 6.301 -12.699 -6.625 1.00 92.88 98 GLY A N 1
ATOM 763 C CA . GLY A 1 98 ? 6.629 -11.686 -7.636 1.00 92.88 98 GLY A CA 1
ATOM 764 C C . GLY A 1 98 ? 7.576 -10.575 -7.220 1.00 92.88 98 GLY A C 1
ATOM 765 O O . GLY A 1 98 ? 7.699 -10.250 -6.019 1.00 92.88 98 GLY A O 1
#

Radius of gyration: 15.42 Å; chains: 1; bounding box: 37×30×38 Å

Foldseek 3Di:
DVFDFALVQLPPDQDLVRAFEAEPDPPDPAEDEWEAEDEPVPDDPPDDDDDDDDSVRDGGSYYYYDYHYHYDYDPPDDRVCGVVVRVCVSSRVRRTHD